Protein AF-A0A7S2YVE4-F1 (afdb_monomer_lite)

pLDDT: mean 87.66, std 12.28, range [37.97, 96.94]

Organism: NCBI:txid41880

InterPro do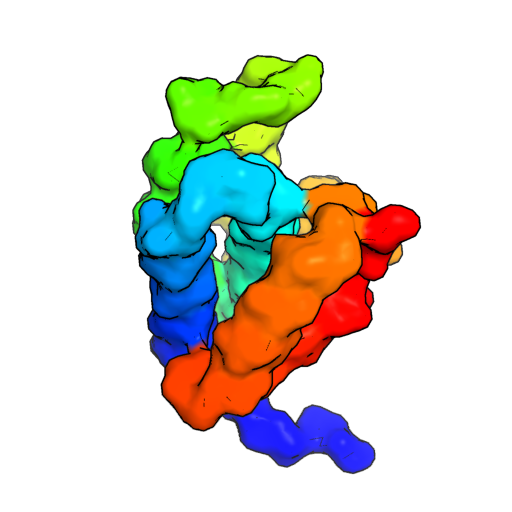mains:
  IPR007582 TFIID subunit TAF5, NTD2 domain [PF04494] (8-133)
  IPR007582 TFIID subunit TAF5, NTD2 domain [cd08044] (9-149)
  IPR037264 TFIID subunit TAF5, NTD2 domain superfamily [G3DSA:1.25.40.500] (4-149)
  IPR037264 TFIID subunit TAF5, NTD2 domain superfamily [SSF160897] (7-133)

Secondary structure (DSSP, 8-state):
---S-PPPHHHHHHHHHHHHHHHHHS-TTTHHHHHHHHHHHHHHHHHHHHHTT-HHHHHHHHHHHHHHHSGGG---SSTTHHHHHHHHHTT--STTHHHHSHHHHHHHHSPEEEE--HHHHHHHHHHHTSTTS-HHHHHHHHHHEEEE-

Foldseek 3Di:
DPPPPDDDLVLLLVLLVVLVVLLVPDDPVQSVLSVLLNLLLLLLSLLVCQVVLNQVSSLVSLVVCVVVPQQVNDPDPDRPPSVVLSVLSNVRRHNVVLCVRPSSVCQVPDAAEREGDPVS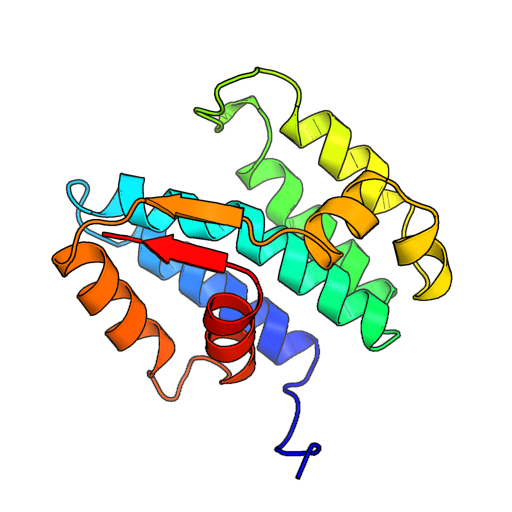VVSSVVSCPDPSRPVVSVVCCVPRHNYDD

Sequence (149 aa):
LVDARRSSPEALVQGYGRLYDFVDATLDRYRPALAGVLYPLYVHVFLELVLREHATEALEFLREFETRFSDANSTASRPGARSKELKELQMVSLPEHLRENPTSLRYLEERTPVPVDAYALDILLHFLQSPDVPRDILLLVNRRLDVHV

Radius of gyration: 14.75 Å; chains: 1; bounding box: 40×26×36 Å

Structure (mmCIF, N/CA/C/O backbone):
data_AF-A0A7S2YVE4-F1
#
_entry.id   AF-A0A7S2YVE4-F1
#
loop_
_atom_site.group_PDB
_atom_site.id
_atom_site.type_symbol
_atom_site.label_atom_id
_atom_site.label_alt_id
_atom_site.label_comp_id
_atom_site.label_asym_id
_atom_site.label_entity_id
_atom_site.label_seq_id
_atom_site.pdbx_PDB_ins_code
_atom_site.Cartn_x
_atom_site.Cartn_y
_atom_site.Cartn_z
_atom_site.occupancy
_atom_site.B_iso_or_equiv
_atom_site.auth_seq_id
_atom_site.auth_comp_id
_atom_site.auth_asym_id
_atom_site.auth_atom_id
_atom_site.pdbx_PDB_model_num
ATOM 1 N N . LEU A 1 1 ? -25.249 1.821 -8.342 1.00 37.97 1 LEU A N 1
ATOM 2 C CA . LEU A 1 1 ? -24.505 0.756 -9.061 1.00 37.97 1 LEU A CA 1
ATOM 3 C C . LEU A 1 1 ? -23.238 0.362 -8.278 1.00 37.97 1 LEU A C 1
ATOM 5 O O . LEU A 1 1 ? -22.163 0.312 -8.855 1.00 37.97 1 LEU A O 1
ATOM 9 N N . VAL A 1 2 ? -23.337 0.148 -6.956 1.00 41.16 2 VAL A N 1
ATOM 10 C CA . VAL A 1 2 ? -22.170 0.178 -6.037 1.00 41.16 2 VAL A CA 1
ATOM 11 C C . VAL A 1 2 ? -21.707 -1.219 -5.574 1.00 41.16 2 VAL A C 1
ATOM 13 O O . VAL A 1 2 ? -20.710 -1.321 -4.875 1.00 41.16 2 VAL A O 1
ATOM 16 N N . ASP A 1 3 ? -22.326 -2.301 -6.058 1.00 43.75 3 ASP A N 1
ATOM 17 C CA . ASP A 1 3 ? -21.959 -3.691 -5.715 1.00 43.75 3 ASP A CA 1
ATOM 18 C C . ASP A 1 3 ? -21.370 -4.474 -6.897 1.00 43.75 3 ASP A C 1
ATOM 20 O O . ASP A 1 3 ? -21.716 -5.626 -7.166 1.00 43.75 3 ASP A O 1
ATOM 24 N N . ALA A 1 4 ? -20.452 -3.861 -7.643 1.00 51.09 4 ALA A N 1
ATOM 25 C CA . ALA A 1 4 ? -19.616 -4.623 -8.564 1.00 51.09 4 ALA A CA 1
ATOM 26 C C . ALA A 1 4 ? -18.579 -5.410 -7.741 1.00 51.09 4 ALA A C 1
ATOM 28 O O . ALA A 1 4 ? -17.522 -4.873 -7.438 1.00 51.09 4 ALA A O 1
ATOM 29 N N . ARG A 1 5 ? -18.942 -6.640 -7.334 1.00 67.31 5 ARG A N 1
ATOM 30 C CA . ARG A 1 5 ? -18.106 -7.707 -6.734 1.00 67.31 5 ARG A CA 1
ATOM 31 C C . ARG A 1 5 ? -16.800 -7.208 -6.100 1.00 67.31 5 ARG A C 1
ATOM 33 O O . ARG A 1 5 ? -15.741 -7.323 -6.714 1.00 67.31 5 ARG A O 1
ATOM 40 N N . ARG A 1 6 ? -16.884 -6.688 -4.870 1.00 81.25 6 ARG A N 1
ATOM 41 C CA . ARG A 1 6 ? -15.688 -6.469 -4.046 1.00 81.25 6 ARG A CA 1
ATOM 42 C C . ARG A 1 6 ? -14.901 -7.773 -3.974 1.00 81.25 6 ARG A C 1
ATOM 44 O O . ARG A 1 6 ? -15.486 -8.846 -3.818 1.00 81.25 6 ARG A O 1
ATOM 51 N N . SER A 1 7 ? -13.591 -7.668 -4.119 1.00 89.69 7 SER A N 1
ATOM 52 C CA . SER A 1 7 ? -12.700 -8.821 -4.021 1.00 89.69 7 SER A CA 1
ATOM 53 C C . SER A 1 7 ? -12.681 -9.331 -2.576 1.00 89.69 7 SER A C 1
ATOM 55 O O . SER A 1 7 ? -12.881 -8.544 -1.644 1.00 89.69 7 SER A O 1
ATOM 57 N N . SER A 1 8 ? -12.459 -10.634 -2.373 1.00 94.31 8 SER A N 1
ATOM 58 C CA . SER A 1 8 ? -12.263 -11.170 -1.020 1.00 94.31 8 SER A CA 1
ATOM 59 C C . SER A 1 8 ? -11.039 -10.515 -0.354 1.00 94.31 8 SER A C 1
ATOM 61 O O . SER A 1 8 ? -10.153 -10.0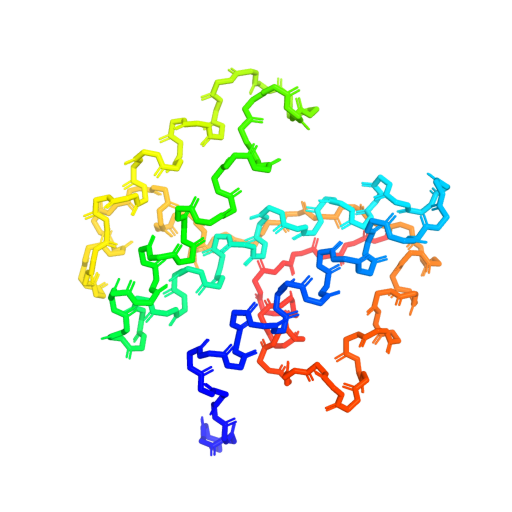33 -1.069 1.00 94.31 8 SER A O 1
ATOM 63 N N . PRO A 1 9 ? -10.953 -10.500 0.990 1.00 94.94 9 PRO A N 1
ATOM 64 C CA . PRO A 1 9 ? -9.777 -9.998 1.710 1.00 94.94 9 PRO A CA 1
ATOM 65 C C . PRO A 1 9 ? -8.480 -10.619 1.199 1.00 94.94 9 PRO A C 1
ATOM 67 O O . PRO A 1 9 ? -7.532 -9.914 0.864 1.00 94.94 9 PRO A O 1
ATOM 70 N N . GLU A 1 10 ? -8.494 -11.941 1.031 1.00 94.94 10 GLU A N 1
ATOM 71 C CA . GLU A 1 10 ? -7.372 -12.711 0.507 1.00 94.94 10 GLU A CA 1
ATOM 72 C C . GLU A 1 10 ? -6.987 -12.272 -0.912 1.00 94.94 10 GLU A C 1
ATOM 74 O O . GLU A 1 10 ? -5.816 -12.020 -1.183 1.00 94.94 10 GLU A O 1
ATOM 79 N N . ALA A 1 11 ? -7.962 -12.114 -1.814 1.00 95.06 11 ALA A N 1
ATOM 80 C CA . ALA A 1 11 ? -7.686 -11.664 -3.174 1.00 95.06 11 ALA A CA 1
ATOM 81 C C . ALA A 1 11 ? -7.091 -10.249 -3.187 1.00 95.06 11 ALA A C 1
ATOM 83 O O . ALA A 1 11 ? -6.186 -9.979 -3.972 1.00 95.06 11 ALA A O 1
ATOM 84 N N . LEU A 1 12 ? -7.560 -9.353 -2.312 1.00 95.06 12 LEU A N 1
ATOM 85 C CA . LEU A 1 12 ? -7.029 -7.995 -2.191 1.00 95.06 12 LEU A CA 1
ATOM 86 C C . LEU A 1 12 ? -5.568 -8.001 -1.712 1.00 95.06 12 LEU A C 1
ATOM 88 O O . LEU A 1 12 ? -4.724 -7.343 -2.321 1.00 95.06 12 LEU A O 1
ATOM 92 N N . VAL A 1 13 ? -5.260 -8.785 -0.676 1.00 96.06 13 VAL A N 1
ATOM 93 C CA . VAL A 1 13 ? -3.893 -8.955 -0.155 1.00 96.06 13 VAL A CA 1
ATOM 94 C C . VAL A 1 13 ? -2.974 -9.559 -1.218 1.00 96.06 13 VAL A C 1
ATOM 96 O O . VAL A 1 13 ? -1.908 -9.010 -1.495 1.00 96.06 13 VAL A O 1
ATOM 99 N N . GLN A 1 14 ? -3.407 -10.629 -1.888 1.00 95.62 14 GLN A N 1
ATOM 100 C CA . GLN A 1 14 ? -2.649 -11.245 -2.981 1.00 95.62 14 GLN A CA 1
ATOM 101 C C . GLN A 1 14 ? -2.442 -10.278 -4.151 1.00 95.62 14 GLN A C 1
ATOM 103 O O . GLN A 1 14 ? -1.362 -10.236 -4.733 1.00 95.62 14 GLN A O 1
ATOM 108 N N . GLY A 1 15 ? -3.457 -9.484 -4.497 1.00 96.31 15 GLY A N 1
ATOM 109 C CA . GLY A 1 15 ? -3.372 -8.466 -5.542 1.00 96.31 15 GLY A CA 1
ATOM 110 C C . GLY A 1 15 ? -2.308 -7.414 -5.242 1.00 96.31 15 GLY A C 1
ATOM 111 O O . GLY A 1 15 ? -1.527 -7.057 -6.123 1.00 96.31 15 GLY A O 1
ATOM 112 N N . TYR A 1 16 ? -2.237 -6.965 -3.987 1.00 96.81 16 TYR A N 1
ATOM 113 C CA . TYR A 1 16 ? -1.172 -6.082 -3.525 1.00 96.81 16 TYR A CA 1
ATOM 114 C C . TYR A 1 16 ? 0.206 -6.763 -3.576 1.00 96.81 16 TYR A C 1
ATOM 116 O O . TYR A 1 16 ? 1.151 -6.176 -4.101 1.00 96.81 16 TYR A O 1
ATOM 124 N N . GLY A 1 17 ? 0.319 -8.009 -3.103 1.00 96.00 17 GLY A N 1
ATOM 125 C CA . GLY A 1 17 ? 1.566 -8.782 -3.165 1.00 96.00 17 GLY A CA 1
ATOM 126 C C . GLY A 1 17 ? 2.098 -8.930 -4.594 1.00 96.00 17 GLY A C 1
ATOM 127 O O . GLY A 1 17 ? 3.261 -8.643 -4.854 1.00 96.00 17 GLY A O 1
ATOM 128 N N . ARG A 1 18 ? 1.224 -9.247 -5.558 1.00 96.81 18 ARG A N 1
ATOM 129 C CA . ARG A 1 18 ? 1.596 -9.314 -6.983 1.00 96.81 18 ARG A CA 1
ATOM 130 C C . ARG A 1 18 ? 2.103 -7.977 -7.518 1.00 96.81 18 ARG A C 1
ATOM 132 O O . ARG A 1 18 ? 3.041 -7.969 -8.308 1.00 96.81 18 ARG A O 1
ATOM 139 N N . LEU A 1 19 ? 1.491 -6.856 -7.119 1.00 96.44 19 LEU A N 1
ATOM 140 C CA . LEU A 1 19 ? 1.982 -5.530 -7.505 1.00 96.44 19 LEU A CA 1
ATOM 141 C C . LEU A 1 19 ? 3.375 -5.275 -6.929 1.00 96.44 19 LEU A C 1
ATOM 143 O O . LEU A 1 19 ? 4.237 -4.766 -7.639 1.00 96.44 19 LEU A O 1
ATOM 147 N N . TYR A 1 20 ? 3.595 -5.628 -5.663 1.00 95.44 20 TYR A N 1
ATOM 148 C CA . TYR A 1 20 ? 4.899 -5.495 -5.024 1.00 95.44 20 TYR A CA 1
ATOM 149 C C . TYR A 1 20 ? 5.974 -6.265 -5.804 1.00 95.44 20 TYR A C 1
ATOM 151 O O . TYR A 1 20 ? 6.978 -5.675 -6.202 1.00 95.44 20 TYR A O 1
ATOM 159 N N . ASP A 1 21 ? 5.727 -7.544 -6.097 1.00 95.75 21 ASP A N 1
ATOM 160 C CA . ASP A 1 21 ? 6.660 -8.401 -6.838 1.00 95.75 21 ASP A CA 1
ATOM 161 C C . ASP A 1 21 ? 6.893 -7.894 -8.269 1.00 95.75 21 ASP A C 1
ATOM 163 O O . ASP A 1 21 ? 8.013 -7.917 -8.775 1.00 95.75 21 ASP A O 1
ATOM 167 N N . PHE A 1 22 ? 5.851 -7.376 -8.924 1.00 96.94 22 PHE A N 1
ATOM 168 C CA . PHE A 1 22 ? 5.965 -6.758 -10.244 1.00 96.94 22 PHE A CA 1
ATOM 169 C C . PHE A 1 22 ? 6.870 -5.522 -10.235 1.00 96.94 22 PHE A C 1
ATOM 171 O O . PHE A 1 22 ? 7.734 -5.378 -11.105 1.00 96.94 22 PHE A O 1
ATOM 178 N N . VAL A 1 23 ? 6.703 -4.632 -9.252 1.00 94.31 23 VAL A N 1
ATOM 179 C CA . VAL A 1 23 ? 7.574 -3.459 -9.102 1.00 94.31 23 VAL A CA 1
ATOM 180 C C . VAL A 1 23 ? 9.008 -3.897 -8.813 1.00 94.31 23 VAL A C 1
ATOM 182 O O . VAL A 1 23 ? 9.937 -3.313 -9.372 1.00 94.31 23 VAL A O 1
ATOM 185 N N . ASP A 1 24 ? 9.198 -4.954 -8.019 1.00 92.56 24 ASP A N 1
ATOM 186 C CA . ASP A 1 24 ? 10.525 -5.498 -7.732 1.00 92.56 24 ASP A CA 1
ATOM 187 C C . ASP A 1 24 ? 11.190 -6.183 -8.951 1.00 92.56 24 ASP A C 1
ATOM 189 O O . ASP A 1 24 ? 12.412 -6.178 -9.113 1.00 92.56 24 ASP A O 1
ATOM 193 N N . ALA A 1 25 ? 10.400 -6.713 -9.879 1.00 94.75 25 ALA A N 1
ATOM 194 C CA . ALA A 1 25 ? 10.900 -7.280 -11.130 1.00 94.75 25 ALA A CA 1
ATOM 195 C C . ALA A 1 25 ? 11.071 -6.240 -12.257 1.00 94.75 25 ALA A C 1
ATOM 197 O O . ALA A 1 25 ? 11.633 -6.555 -13.309 1.00 94.75 25 ALA A O 1
ATOM 198 N N . THR A 1 26 ? 10.589 -5.006 -12.074 1.00 94.50 26 THR A N 1
ATOM 199 C CA . THR A 1 26 ? 10.636 -3.965 -13.110 1.00 94.50 26 THR A CA 1
ATOM 200 C C . THR A 1 26 ? 12.054 -3.416 -13.299 1.00 94.50 26 THR A C 1
ATOM 202 O O . THR A 1 26 ? 12.849 -3.348 -12.366 1.00 94.50 26 THR A O 1
ATOM 205 N N . LEU A 1 27 ? 12.377 -2.975 -14.522 1.00 93.44 27 LEU A N 1
ATOM 206 C CA . LEU A 1 27 ? 13.651 -2.327 -14.841 1.00 93.44 27 LEU A CA 1
ATOM 207 C C . LEU A 1 27 ? 13.973 -1.185 -13.865 1.00 93.44 27 LEU A C 1
ATOM 209 O O . LEU A 1 27 ? 13.131 -0.323 -13.598 1.00 93.44 27 LEU A O 1
ATOM 213 N N . ASP A 1 28 ? 15.234 -1.112 -13.436 1.00 92.12 28 ASP A N 1
ATOM 214 C CA . ASP A 1 28 ? 15.716 -0.146 -12.436 1.00 92.12 28 ASP A CA 1
ATOM 215 C C . ASP A 1 28 ? 15.472 1.316 -12.811 1.00 92.12 28 ASP A C 1
ATOM 217 O O . ASP A 1 28 ? 15.395 2.177 -11.941 1.00 92.12 28 ASP A O 1
ATOM 221 N N . ARG A 1 29 ? 15.300 1.605 -14.105 1.00 92.50 29 ARG A N 1
ATOM 222 C CA . ARG A 1 29 ? 14.918 2.934 -14.584 1.00 92.50 29 ARG A CA 1
ATOM 223 C C . ARG A 1 29 ? 13.527 3.364 -14.102 1.00 92.50 29 ARG A C 1
ATOM 225 O O . ARG A 1 29 ? 13.354 4.532 -13.779 1.00 92.50 29 ARG A O 1
ATOM 232 N N . TYR A 1 30 ? 12.553 2.452 -14.083 1.00 91.56 30 TYR A N 1
ATOM 233 C CA . TYR A 1 30 ? 11.151 2.752 -13.751 1.00 91.56 30 TYR A CA 1
ATOM 234 C C . TYR A 1 30 ? 10.802 2.392 -12.304 1.00 91.56 30 TYR A C 1
ATOM 236 O O . TYR A 1 30 ? 9.905 2.991 -11.710 1.00 91.56 30 TYR A O 1
ATOM 244 N N . ARG A 1 31 ? 11.535 1.440 -11.715 1.00 90.88 31 ARG A N 1
ATOM 245 C CA . ARG A 1 31 ? 11.345 0.962 -10.340 1.00 90.88 31 ARG A CA 1
ATOM 246 C C . ARG A 1 31 ? 11.208 2.092 -9.303 1.00 90.88 31 ARG A C 1
ATOM 248 O O . ARG A 1 31 ? 10.282 1.995 -8.506 1.00 90.88 31 ARG A O 1
ATOM 255 N N . PRO A 1 32 ? 12.025 3.168 -9.282 1.00 89.31 32 PRO A N 1
ATOM 256 C CA . PRO A 1 32 ? 11.893 4.218 -8.268 1.00 89.31 32 PRO A CA 1
ATOM 257 C C . PRO A 1 32 ? 10.545 4.945 -8.312 1.00 89.31 32 PRO A C 1
ATOM 259 O O . PRO A 1 32 ? 9.960 5.204 -7.263 1.00 89.31 32 PRO A O 1
ATOM 262 N N . ALA A 1 33 ? 10.040 5.236 -9.516 1.00 88.38 33 ALA A N 1
ATOM 263 C CA . ALA A 1 33 ? 8.740 5.877 -9.701 1.00 88.38 33 ALA A CA 1
ATOM 264 C C . ALA A 1 33 ? 7.604 4.947 -9.245 1.00 88.38 33 ALA A C 1
ATOM 266 O O . ALA A 1 33 ? 6.741 5.339 -8.462 1.00 88.38 33 ALA A O 1
ATOM 267 N N . LEU A 1 34 ? 7.653 3.679 -9.661 1.00 91.38 34 LEU A N 1
ATOM 268 C CA . LEU A 1 34 ? 6.644 2.682 -9.299 1.00 91.38 34 LEU A CA 1
ATOM 269 C C . LEU A 1 34 ? 6.658 2.321 -7.808 1.00 91.38 34 LEU A C 1
ATOM 271 O O . LEU A 1 34 ? 5.602 2.139 -7.206 1.00 91.38 34 LEU A O 1
ATOM 275 N N . ALA A 1 35 ? 7.834 2.272 -7.179 1.00 91.31 35 ALA A N 1
ATOM 276 C CA . ALA A 1 35 ? 7.972 2.014 -5.748 1.00 91.31 35 ALA A CA 1
ATOM 277 C C . ALA A 1 35 ? 7.286 3.092 -4.893 1.00 91.31 35 ALA A C 1
ATOM 279 O O . ALA A 1 35 ? 6.818 2.798 -3.791 1.00 91.31 35 ALA A O 1
ATOM 280 N N . GLY A 1 36 ? 7.158 4.320 -5.414 1.00 89.88 36 GLY A N 1
ATOM 281 C CA . GLY A 1 36 ? 6.402 5.401 -4.780 1.00 89.88 36 GLY A CA 1
ATOM 282 C C . GLY A 1 36 ? 4.915 5.083 -4.579 1.00 89.88 36 GLY A C 1
ATOM 283 O O . GLY A 1 36 ? 4.312 5.584 -3.632 1.00 89.88 36 GLY A O 1
ATOM 284 N N . VAL A 1 37 ? 4.338 4.208 -5.410 1.00 92.25 37 VAL A N 1
ATOM 285 C CA . VAL A 1 37 ? 2.931 3.770 -5.330 1.00 92.25 37 VAL A CA 1
ATOM 286 C C . VAL A 1 37 ? 2.711 2.782 -4.180 1.00 92.25 37 VAL A C 1
ATOM 288 O O . VAL A 1 37 ? 1.632 2.755 -3.587 1.00 92.25 37 VAL A O 1
ATOM 291 N N . LEU A 1 38 ? 3.724 1.974 -3.852 1.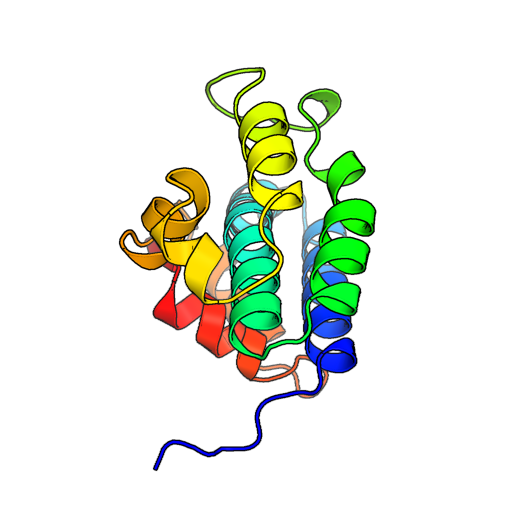00 93.31 38 LEU A N 1
ATOM 292 C CA . LEU A 1 38 ? 3.564 0.797 -2.997 1.00 93.31 38 LEU A CA 1
ATOM 293 C C . LEU A 1 38 ? 3.151 1.151 -1.566 1.00 93.31 38 LEU A C 1
ATOM 295 O O . LEU A 1 38 ? 2.174 0.605 -1.070 1.00 93.31 38 LEU A O 1
ATOM 299 N N . TYR A 1 39 ? 3.845 2.086 -0.909 1.00 92.75 39 TYR A N 1
ATOM 300 C CA . TYR A 1 39 ? 3.554 2.414 0.493 1.00 92.75 39 TYR A CA 1
ATOM 301 C C . TYR A 1 39 ? 2.188 3.097 0.698 1.00 92.75 39 TYR A C 1
ATOM 303 O O . TYR A 1 39 ? 1.434 2.665 1.570 1.00 92.75 39 TYR A O 1
ATOM 311 N N . PRO A 1 40 ? 1.802 4.117 -0.091 1.00 92.62 40 PRO A N 1
ATOM 312 C CA . PRO A 1 40 ? 0.462 4.690 0.021 1.00 92.62 40 PRO A CA 1
ATOM 313 C C . PRO A 1 40 ? -0.632 3.650 -0.240 1.00 92.62 40 PRO A C 1
ATOM 315 O O . PRO A 1 40 ? -1.605 3.562 0.509 1.00 92.62 40 PRO A O 1
ATOM 318 N N . LEU A 1 41 ? -0.460 2.811 -1.268 1.00 94.56 41 LEU A N 1
ATOM 319 C CA . LEU A 1 41 ? -1.433 1.772 -1.586 1.00 94.56 41 LEU A CA 1
ATOM 320 C C . LEU A 1 41 ? -1.518 0.704 -0.495 1.00 94.56 41 LEU A C 1
ATOM 322 O O . LEU A 1 41 ? -2.619 0.286 -0.156 1.00 94.56 41 LEU A O 1
ATOM 326 N N . TYR A 1 42 ? -0.386 0.309 0.079 1.00 95.31 42 TYR A N 1
ATOM 327 C CA . TYR A 1 42 ? -0.311 -0.580 1.231 1.00 95.31 42 TYR A CA 1
ATOM 328 C C . TYR A 1 42 ? -1.186 -0.080 2.382 1.00 95.31 42 TYR A C 1
ATOM 330 O O . TYR A 1 42 ? -2.050 -0.811 2.866 1.00 95.31 42 TYR A O 1
ATOM 338 N N . VAL A 1 43 ? -1.050 1.196 2.756 1.00 94.88 43 VAL A N 1
ATOM 339 C CA . VAL A 1 43 ? -1.908 1.793 3.786 1.00 94.88 43 VAL A CA 1
ATOM 340 C C . VAL A 1 43 ? -3.376 1.746 3.357 1.00 94.88 43 VAL A C 1
ATOM 342 O O . VAL A 1 43 ? -4.221 1.311 4.132 1.00 94.88 43 VAL A O 1
ATOM 345 N N . HIS A 1 44 ? -3.713 2.109 2.117 1.00 95.19 44 HIS A N 1
ATOM 346 C CA . HIS A 1 44 ? -5.108 2.067 1.663 1.00 95.19 44 HIS A CA 1
ATOM 347 C C . HIS A 1 44 ? -5.711 0.659 1.616 1.00 95.19 44 HIS A C 1
ATOM 349 O O . HIS A 1 44 ? -6.900 0.529 1.893 1.00 95.19 44 HIS A O 1
ATOM 355 N N . VAL A 1 45 ? -4.935 -0.380 1.298 1.00 95.94 45 VAL A N 1
ATOM 356 C CA . VAL A 1 45 ? -5.391 -1.779 1.362 1.00 95.94 45 VAL A CA 1
ATOM 357 C C . VAL A 1 45 ? -5.716 -2.154 2.806 1.00 95.94 45 VAL A C 1
ATOM 359 O O . VAL A 1 45 ? -6.788 -2.700 3.055 1.00 95.94 45 VAL A O 1
ATOM 362 N N . PHE A 1 46 ? -4.863 -1.783 3.765 1.00 96.62 46 PHE A N 1
ATOM 363 C CA . PHE A 1 46 ? -5.143 -1.966 5.190 1.00 96.62 46 PHE A CA 1
ATOM 364 C C . PHE A 1 46 ? -6.443 -1.263 5.614 1.00 96.62 46 PHE A C 1
ATOM 366 O O . PHE A 1 46 ? -7.333 -1.900 6.176 1.00 96.62 46 PHE A O 1
ATOM 373 N N . LEU A 1 47 ? -6.599 0.028 5.294 1.00 95.12 47 LEU A N 1
ATOM 374 C CA . LEU A 1 47 ? -7.808 0.783 5.651 1.00 95.12 47 LEU A CA 1
ATOM 375 C C . LEU A 1 47 ? -9.060 0.190 4.992 1.00 95.12 47 LEU A C 1
ATOM 377 O O . LEU A 1 47 ? -10.120 0.155 5.608 1.00 95.12 47 LEU A O 1
ATOM 381 N N . GLU A 1 48 ? -8.951 -0.285 3.750 1.00 94.94 48 GLU A N 1
ATOM 382 C CA . GLU A 1 48 ? -10.048 -0.929 3.029 1.00 94.94 48 GLU A CA 1
ATOM 383 C C . GLU A 1 48 ? -10.463 -2.254 3.685 1.00 94.94 48 GLU A C 1
ATOM 385 O O . GLU A 1 48 ? -11.657 -2.534 3.767 1.00 94.94 48 GLU A O 1
ATOM 390 N N . LEU A 1 49 ? -9.517 -3.045 4.202 1.00 95.75 49 LEU A N 1
ATOM 391 C CA . LEU A 1 49 ? -9.815 -4.257 4.972 1.00 95.75 49 LEU A CA 1
ATOM 392 C C . LEU A 1 49 ? -10.527 -3.924 6.290 1.00 95.75 49 LEU A C 1
ATOM 394 O O . LEU A 1 49 ? -11.558 -4.526 6.587 1.00 95.75 49 LEU A O 1
ATOM 398 N N . VAL A 1 50 ? -10.053 -2.913 7.031 1.00 95.75 50 VAL A N 1
ATOM 399 C CA . VAL A 1 50 ? -10.714 -2.446 8.265 1.00 95.75 50 VAL A CA 1
ATOM 400 C C . VAL A 1 50 ? -12.125 -1.923 7.973 1.00 95.75 50 VAL A C 1
ATOM 402 O O . VAL A 1 50 ? -13.065 -2.272 8.680 1.00 95.75 50 VAL A O 1
ATOM 405 N N . LEU A 1 51 ? -12.309 -1.145 6.900 1.00 94.00 51 LEU A N 1
ATOM 406 C CA . LEU A 1 51 ? -13.620 -0.639 6.461 1.00 94.00 51 LEU A CA 1
ATOM 407 C C . LEU A 1 51 ? -14.601 -1.748 6.069 1.00 94.00 51 LEU A C 1
ATOM 409 O O . LEU A 1 51 ? -15.810 -1.531 6.101 1.00 94.00 51 LEU A O 1
ATOM 413 N N . ARG A 1 52 ? -14.089 -2.906 5.647 1.00 94.12 52 ARG A N 1
ATOM 414 C CA . ARG A 1 52 ? -14.876 -4.102 5.326 1.00 94.12 52 ARG A CA 1
ATOM 415 C C . ARG A 1 52 ? -15.055 -5.028 6.535 1.00 94.12 52 ARG A C 1
ATOM 417 O O . ARG A 1 52 ? -15.531 -6.139 6.350 1.00 94.12 52 ARG A O 1
ATOM 424 N N . GLU A 1 53 ? -14.678 -4.580 7.734 1.00 94.44 53 GLU A N 1
ATOM 425 C CA . GLU A 1 53 ? -14.772 -5.334 8.993 1.00 94.44 53 GLU A CA 1
ATOM 426 C C . GLU A 1 53 ? -13.892 -6.604 9.031 1.00 94.44 53 GLU A C 1
ATOM 428 O O . GLU A 1 53 ? -14.112 -7.507 9.835 1.00 94.44 53 GLU A O 1
ATOM 433 N N . HIS A 1 54 ? -12.834 -6.653 8.214 1.00 95.44 54 HIS A N 1
ATOM 434 C CA . HIS A 1 54 ? -11.842 -7.737 8.172 1.00 95.44 54 HIS A CA 1
ATOM 435 C C . HIS A 1 54 ? -10.596 -7.381 8.993 1.00 95.44 54 HIS A C 1
ATOM 437 O O . HIS A 1 54 ? -9.488 -7.245 8.472 1.00 95.44 54 HIS A O 1
ATOM 443 N N . ALA A 1 55 ? -10.794 -7.147 10.293 1.00 93.94 55 ALA A N 1
ATOM 444 C CA . ALA A 1 55 ? -9.755 -6.640 11.192 1.00 93.94 55 ALA A CA 1
ATOM 445 C C . ALA A 1 55 ? -8.565 -7.600 11.354 1.00 93.94 55 ALA A C 1
ATOM 447 O O . ALA A 1 55 ? -7.418 -7.161 11.456 1.00 93.94 55 ALA A O 1
ATOM 448 N N . THR A 1 56 ? -8.829 -8.909 11.381 1.00 94.81 56 THR A N 1
ATOM 449 C CA . THR A 1 56 ? -7.791 -9.936 11.524 1.00 94.81 56 THR A CA 1
ATOM 450 C C . THR A 1 56 ? -6.884 -9.946 10.299 1.00 94.81 56 THR A C 1
ATOM 452 O O . THR A 1 56 ? -5.674 -9.782 10.438 1.00 94.81 56 THR A O 1
ATOM 455 N N . GLU A 1 57 ? -7.472 -10.027 9.108 1.00 96.12 57 GLU A N 1
ATOM 456 C CA . GLU A 1 57 ? -6.761 -10.014 7.831 1.00 96.12 57 GLU A CA 1
ATOM 457 C C . GLU A 1 57 ? -6.012 -8.690 7.626 1.00 96.12 57 GLU A C 1
ATOM 459 O O . GLU A 1 57 ? -4.887 -8.686 7.132 1.00 96.12 57 GLU A O 1
ATOM 464 N N . ALA A 1 58 ? -6.593 -7.563 8.057 1.00 95.94 58 ALA A N 1
ATOM 465 C CA . ALA A 1 58 ? -5.936 -6.259 8.021 1.00 95.94 58 ALA A CA 1
ATOM 466 C C . ALA A 1 58 ? -4.650 -6.236 8.862 1.00 95.94 58 ALA A C 1
ATOM 468 O O . ALA A 1 58 ? -3.611 -5.775 8.392 1.00 95.94 58 ALA A O 1
ATOM 469 N N . LEU A 1 59 ? -4.696 -6.739 10.099 1.00 94.81 59 LEU A N 1
ATOM 470 C CA . LEU A 1 59 ? -3.531 -6.765 10.987 1.00 94.81 59 LEU A CA 1
ATOM 471 C C . LEU A 1 59 ? -2.466 -7.766 10.532 1.00 94.81 59 LEU A C 1
ATOM 473 O O . LEU A 1 59 ? -1.276 -7.483 10.667 1.00 94.81 59 LEU A O 1
ATOM 477 N N . GLU A 1 60 ? -2.868 -8.919 9.999 1.00 95.12 60 GLU A N 1
ATOM 478 C CA . G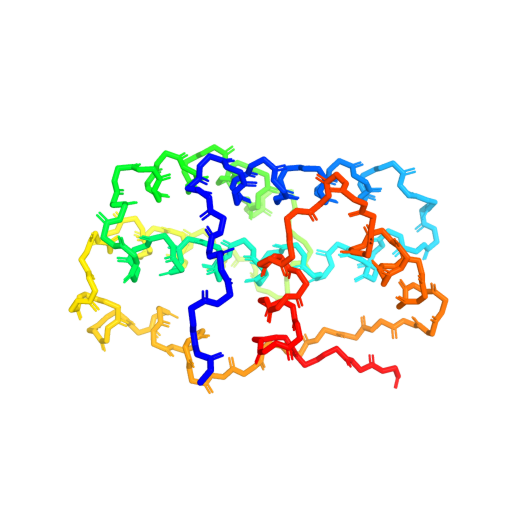LU A 1 60 ? -1.945 -9.889 9.400 1.00 95.12 60 GLU A CA 1
ATOM 479 C C . GLU A 1 60 ? -1.215 -9.277 8.204 1.00 95.12 60 GLU A C 1
ATOM 481 O O . GLU A 1 60 ? 0.017 -9.273 8.175 1.00 95.12 60 GLU A O 1
ATOM 486 N N . PHE A 1 61 ? -1.961 -8.649 7.294 1.00 95.62 61 PHE A N 1
ATOM 487 C CA . PHE A 1 61 ? -1.415 -7.909 6.161 1.00 95.62 61 PHE A CA 1
ATOM 488 C C . PHE A 1 61 ? -0.450 -6.798 6.597 1.00 95.62 61 PHE A C 1
ATOM 490 O O . PHE A 1 61 ? 0.648 -6.667 6.050 1.00 95.62 61 PHE A O 1
ATOM 497 N N . LEU A 1 62 ? -0.825 -6.018 7.618 1.00 94.12 62 LEU A N 1
ATOM 498 C CA . LEU A 1 62 ? 0.008 -4.930 8.128 1.00 94.12 62 LEU A CA 1
ATOM 499 C C . LEU A 1 62 ? 1.325 -5.453 8.739 1.00 94.12 62 LEU A C 1
ATOM 501 O O . LEU A 1 62 ? 2.369 -4.816 8.644 1.00 94.12 62 LEU A O 1
ATOM 505 N N . ARG A 1 63 ? 1.315 -6.629 9.368 1.00 92.62 63 ARG A N 1
ATOM 506 C CA . ARG A 1 63 ? 2.536 -7.240 9.922 1.00 92.62 63 ARG A CA 1
ATOM 507 C C . ARG A 1 63 ? 3.420 -7.841 8.836 1.00 92.62 63 ARG A C 1
ATOM 509 O O . ARG A 1 63 ? 4.642 -7.740 8.917 1.00 92.62 63 ARG A O 1
ATOM 516 N N . GLU A 1 64 ? 2.820 -8.444 7.814 1.00 91.81 64 GLU A N 1
ATOM 517 C CA . GLU A 1 64 ? 3.540 -9.100 6.719 1.00 91.81 64 GLU A CA 1
ATOM 518 C C . GLU A 1 64 ? 4.447 -8.125 5.949 1.00 91.81 64 GLU A C 1
ATOM 520 O O . GLU A 1 64 ? 5.589 -8.450 5.606 1.00 91.81 64 GLU A O 1
ATOM 525 N N . PHE A 1 65 ? 3.962 -6.912 5.686 1.00 88.31 65 PHE A N 1
ATOM 526 C CA . PHE A 1 65 ? 4.682 -5.919 4.885 1.00 88.31 65 PHE A CA 1
ATOM 527 C C . PHE A 1 65 ? 5.399 -4.846 5.719 1.00 88.31 65 PHE A C 1
ATOM 529 O O . PHE A 1 65 ? 6.178 -4.075 5.155 1.00 88.31 65 PHE A O 1
ATOM 536 N N . GLU A 1 66 ? 5.229 -4.818 7.047 1.00 86.56 66 GLU A N 1
ATOM 537 C CA . GLU A 1 66 ? 5.896 -3.859 7.945 1.00 86.56 66 GLU A CA 1
ATOM 538 C C . GLU A 1 66 ? 7.418 -3.829 7.742 1.00 86.56 66 GLU A C 1
ATOM 540 O O . GLU A 1 66 ? 8.011 -2.760 7.593 1.00 86.56 66 GLU A O 1
ATOM 545 N N . THR A 1 67 ? 8.061 -4.997 7.663 1.00 84.38 67 THR A N 1
ATOM 546 C CA . THR A 1 67 ? 9.523 -5.096 7.504 1.00 84.38 67 THR A CA 1
ATOM 547 C C . THR A 1 67 ? 10.013 -4.520 6.173 1.00 84.38 67 THR A C 1
ATOM 549 O O . THR A 1 67 ? 11.076 -3.896 6.126 1.00 84.38 67 THR A O 1
ATOM 552 N N . ARG A 1 68 ? 9.214 -4.650 5.105 1.00 83.25 68 ARG A N 1
ATOM 553 C CA . ARG A 1 68 ? 9.528 -4.148 3.756 1.00 83.25 68 ARG A CA 1
ATOM 554 C C . ARG A 1 68 ? 9.523 -2.622 3.696 1.00 83.25 68 ARG A C 1
ATOM 556 O O . ARG A 1 68 ? 10.354 -2.047 3.002 1.00 83.25 68 ARG A O 1
ATOM 563 N N . PHE A 1 69 ? 8.652 -1.971 4.469 1.00 80.44 69 PHE A N 1
ATOM 564 C CA . PHE A 1 69 ? 8.540 -0.507 4.529 1.00 80.44 69 PHE A CA 1
ATOM 565 C C . PHE A 1 69 ? 9.187 0.135 5.756 1.00 80.44 69 PHE A C 1
ATOM 567 O O . PHE A 1 69 ? 9.116 1.359 5.909 1.00 80.44 69 PHE A O 1
ATOM 574 N N . SER A 1 70 ? 9.833 -0.668 6.602 1.00 69.69 70 SER A N 1
ATOM 575 C CA . SER A 1 70 ? 10.607 -0.178 7.737 1.00 69.69 70 SER A CA 1
ATOM 576 C C . SER A 1 70 ? 11.697 0.800 7.283 1.00 69.69 70 SER A C 1
ATOM 578 O O . SER A 1 70 ? 12.185 0.745 6.150 1.00 69.69 70 SER A O 1
ATOM 580 N N . ASP A 1 71 ? 12.087 1.717 8.172 1.00 63.72 71 ASP A N 1
ATOM 581 C CA . ASP A 1 71 ? 12.986 2.828 7.829 1.00 63.72 71 ASP A CA 1
ATOM 582 C C . ASP A 1 71 ? 14.348 2.393 7.255 1.00 63.72 71 ASP A C 1
ATOM 584 O O . ASP A 1 71 ? 14.991 3.182 6.571 1.00 63.72 71 ASP A O 1
ATOM 588 N N . ALA A 1 72 ? 14.765 1.139 7.465 1.00 54.91 72 ALA A N 1
ATOM 589 C CA . ALA A 1 72 ? 15.983 0.571 6.884 1.00 54.91 72 ALA A CA 1
ATOM 590 C C . ALA A 1 72 ? 15.959 0.504 5.342 1.00 54.91 72 ALA A C 1
ATOM 592 O O . ALA A 1 72 ? 17.009 0.597 4.713 1.00 54.91 72 ALA A O 1
ATOM 593 N N . ASN A 1 73 ? 14.769 0.395 4.741 1.00 52.88 73 ASN A N 1
ATOM 594 C CA . ASN A 1 73 ? 14.567 0.276 3.291 1.00 52.88 73 ASN A CA 1
ATOM 595 C C . ASN A 1 73 ? 13.942 1.545 2.677 1.00 52.88 73 ASN A C 1
ATOM 597 O O . ASN A 1 73 ? 13.557 1.569 1.508 1.00 52.88 73 ASN A O 1
ATOM 601 N N . SER A 1 74 ? 13.787 2.604 3.474 1.00 56.41 74 SER A N 1
ATOM 602 C CA . SER A 1 74 ? 13.014 3.792 3.127 1.00 56.41 74 SER A CA 1
ATOM 603 C C . SER A 1 74 ? 13.915 4.952 2.701 1.00 56.41 74 SER A C 1
ATOM 605 O O . SER A 1 74 ? 14.681 5.480 3.498 1.00 56.41 74 SER A O 1
ATOM 607 N N . THR A 1 75 ? 13.747 5.436 1.469 1.00 51.28 75 THR A N 1
ATOM 608 C CA . THR A 1 75 ? 14.291 6.729 1.007 1.00 51.28 75 THR A CA 1
ATOM 609 C C . THR A 1 75 ? 13.427 7.923 1.437 1.00 51.28 75 THR A C 1
ATOM 611 O O . THR A 1 75 ? 13.577 9.021 0.900 1.00 51.28 75 THR A O 1
ATOM 614 N N . ALA A 1 76 ? 12.480 7.726 2.368 1.00 55.19 76 ALA A N 1
ATOM 615 C CA . ALA A 1 76 ? 11.557 8.776 2.781 1.00 55.19 76 ALA A CA 1
ATOM 616 C C . ALA A 1 76 ? 12.310 10.016 3.272 1.00 55.19 76 ALA A C 1
ATOM 618 O O . ALA A 1 76 ? 13.288 9.925 4.012 1.00 55.19 76 ALA A O 1
ATOM 619 N N . SER A 1 77 ? 11.780 11.190 2.924 1.00 53.12 77 SER A N 1
ATOM 620 C CA . SER A 1 77 ? 12.365 12.496 3.248 1.00 53.12 77 SER A CA 1
ATOM 621 C C . SER A 1 77 ? 12.567 12.742 4.750 1.00 53.12 77 SER A C 1
ATOM 623 O O . SER A 1 77 ? 13.236 13.702 5.124 1.00 53.12 77 SER A O 1
ATOM 625 N N . ARG A 1 78 ? 11.976 11.907 5.618 1.00 56.09 78 ARG A N 1
ATOM 626 C CA . ARG A 1 78 ? 12.156 11.929 7.072 1.00 56.09 78 ARG A CA 1
ATOM 627 C C . ARG A 1 78 ? 12.356 10.503 7.610 1.00 56.09 78 ARG A C 1
ATOM 629 O O . ARG A 1 78 ? 11.397 9.727 7.586 1.00 56.09 78 ARG A O 1
ATOM 636 N N . PRO A 1 79 ? 13.548 10.165 8.131 1.00 60.53 79 PRO A N 1
ATOM 637 C CA . PRO A 1 79 ? 13.777 8.907 8.840 1.00 60.53 79 PRO A CA 1
ATOM 638 C C . PRO A 1 79 ? 12.829 8.785 10.042 1.00 60.53 79 PRO A C 1
ATOM 640 O O . PRO A 1 79 ? 12.621 9.767 10.755 1.00 60.53 79 PRO A O 1
ATOM 643 N N . GLY A 1 80 ? 12.247 7.609 10.286 1.00 70.44 80 GLY A N 1
ATOM 644 C CA . GLY A 1 80 ? 11.398 7.362 11.462 1.00 70.44 80 GLY A CA 1
ATOM 645 C C . GLY A 1 80 ? 9.904 7.602 11.243 1.00 70.44 80 GLY A C 1
ATOM 646 O O . GLY A 1 80 ? 9.089 7.168 12.059 1.00 70.44 80 GLY A O 1
ATOM 647 N N . ALA A 1 81 ? 9.520 8.296 10.166 1.00 78.94 81 ALA A N 1
ATOM 648 C CA . ALA A 1 81 ? 8.128 8.677 9.935 1.00 78.94 81 ALA A CA 1
ATOM 649 C C . ALA A 1 81 ? 7.237 7.458 9.649 1.00 78.94 81 ALA A C 1
ATOM 651 O O . ALA A 1 81 ? 6.194 7.309 10.283 1.00 78.94 81 ALA A O 1
ATOM 652 N N . ARG A 1 82 ? 7.674 6.549 8.765 1.00 84.69 82 ARG A N 1
ATOM 653 C CA . ARG A 1 82 ? 6.888 5.360 8.393 1.00 84.69 82 ARG A CA 1
ATOM 654 C C . ARG A 1 82 ? 6.736 4.398 9.562 1.00 84.69 82 ARG A C 1
ATOM 656 O O . ARG A 1 82 ? 5.630 3.964 9.849 1.00 84.69 82 ARG A O 1
ATOM 663 N N . SER A 1 83 ? 7.809 4.130 10.307 1.00 84.94 83 SER A N 1
ATOM 664 C CA . SER A 1 83 ? 7.722 3.253 11.483 1.00 84.94 83 SER A CA 1
ATOM 665 C C . SER A 1 83 ? 6.768 3.790 12.552 1.00 84.94 83 SER A C 1
ATOM 667 O O . SER A 1 83 ? 6.122 3.009 13.248 1.00 84.94 83 SER A O 1
ATOM 669 N N . LYS A 1 84 ? 6.663 5.117 12.704 1.00 87.62 84 LYS A N 1
ATOM 670 C CA . LYS A 1 84 ? 5.682 5.729 13.605 1.00 87.62 84 LYS A CA 1
ATOM 671 C C . LYS A 1 84 ? 4.253 5.537 13.087 1.00 87.62 84 LYS A C 1
ATOM 673 O O . LYS A 1 84 ? 3.408 5.086 13.853 1.00 87.62 84 LYS A O 1
ATOM 678 N N . GLU A 1 85 ? 4.007 5.822 11.809 1.00 90.12 85 GLU A N 1
ATOM 679 C CA . GLU A 1 85 ? 2.698 5.614 11.171 1.00 90.12 85 GLU A CA 1
ATOM 680 C C . GLU A 1 85 ? 2.231 4.158 11.300 1.00 90.12 85 GLU A C 1
ATOM 682 O O . GLU A 1 85 ? 1.099 3.910 11.701 1.00 90.12 85 GLU A O 1
ATOM 687 N N . LEU A 1 86 ? 3.110 3.185 11.047 1.00 90.75 86 LEU A N 1
ATOM 688 C CA . LEU A 1 86 ? 2.771 1.760 11.137 1.00 90.75 86 LEU A CA 1
ATOM 689 C C . LEU A 1 86 ? 2.372 1.342 12.553 1.00 90.75 86 LEU A C 1
ATOM 691 O O . LEU A 1 86 ? 1.378 0.640 12.724 1.00 90.75 86 LEU A O 1
ATOM 695 N N . LYS A 1 87 ? 3.083 1.827 13.577 1.00 90.25 87 LYS A N 1
ATOM 696 C CA . LYS A 1 87 ? 2.714 1.588 14.982 1.00 90.25 87 LYS A CA 1
ATOM 697 C C . LYS A 1 87 ? 1.357 2.188 15.335 1.00 90.25 87 LYS A C 1
ATOM 699 O O . LYS A 1 87 ? 0.606 1.589 16.097 1.00 90.25 87 LYS A O 1
ATOM 704 N N . GLU A 1 88 ? 1.037 3.361 14.793 1.00 91.62 88 GLU A N 1
ATOM 705 C CA . GLU A 1 88 ? -0.273 3.984 14.985 1.00 91.62 88 GLU A CA 1
ATOM 706 C C . GLU A 1 88 ? -1.388 3.190 14.295 1.00 91.62 88 GLU A C 1
ATOM 708 O O . GLU A 1 88 ? -2.450 3.002 14.888 1.00 91.62 88 GLU A O 1
ATOM 713 N N . LEU A 1 89 ? -1.143 2.682 13.084 1.00 92.81 89 LEU A N 1
ATOM 714 C CA . LEU A 1 89 ? -2.101 1.873 12.324 1.00 92.81 89 LEU A CA 1
ATOM 715 C C . LEU A 1 89 ? -2.352 0.498 12.958 1.00 92.81 89 LEU A C 1
ATOM 717 O O . LEU A 1 89 ? -3.475 0.011 12.903 1.00 92.81 89 LEU A O 1
ATOM 721 N N . GLN A 1 90 ? -1.369 -0.105 13.634 1.00 91.06 90 GLN A N 1
ATOM 722 C CA . GLN A 1 90 ? -1.554 -1.379 14.352 1.00 91.06 90 GLN A CA 1
ATOM 723 C C . GLN A 1 90 ? -2.624 -1.319 15.455 1.00 91.06 90 GLN A C 1
ATOM 725 O O . GLN A 1 90 ? -3.154 -2.356 15.849 1.00 91.06 90 GLN A O 1
ATOM 730 N N . MET A 1 91 ? -2.944 -0.126 15.961 1.00 90.25 91 MET A N 1
ATOM 731 C CA . MET A 1 91 ? -3.991 0.071 16.970 1.00 90.25 91 MET A CA 1
ATOM 732 C C . MET A 1 91 ? -5.398 0.188 16.357 1.00 90.25 91 MET A C 1
ATOM 734 O O . MET A 1 91 ? -6.388 0.220 17.087 1.00 90.25 91 MET A O 1
ATOM 738 N N . VAL A 1 92 ? -5.508 0.250 15.028 1.00 91.69 92 VAL A N 1
ATOM 739 C CA . VAL A 1 92 ? -6.763 0.462 14.304 1.00 91.69 92 VAL A CA 1
ATOM 740 C C . VAL A 1 92 ? -7.348 -0.881 13.875 1.00 91.69 92 VAL A C 1
ATOM 742 O O . VAL A 1 92 ? -6.855 -1.531 12.962 1.00 91.69 92 VAL A O 1
ATOM 745 N N . SER A 1 93 ? -8.420 -1.298 14.543 1.00 89.50 93 SER A N 1
ATOM 746 C CA .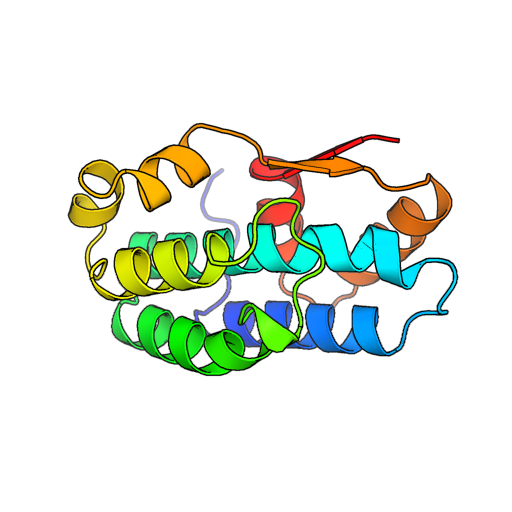 SER A 1 93 ? -9.100 -2.576 14.280 1.00 89.50 93 SER A CA 1
ATOM 747 C C . SER A 1 93 ? -10.551 -2.452 13.814 1.00 89.50 93 SER A C 1
ATOM 749 O O . SER A 1 93 ? -11.076 -3.402 13.247 1.00 89.50 93 SER A O 1
ATOM 751 N N . LEU A 1 94 ? -11.205 -1.311 14.041 1.00 92.06 94 LEU A N 1
ATOM 752 C CA . LEU A 1 94 ? -12.620 -1.109 13.734 1.00 92.06 94 LEU A CA 1
ATOM 753 C C . LEU A 1 94 ? -12.807 0.106 12.815 1.00 92.06 94 LEU A C 1
ATOM 755 O O . LEU A 1 94 ? -11.992 1.036 12.873 1.00 92.06 94 LEU A O 1
ATOM 759 N N . PRO A 1 95 ? -13.874 0.143 11.995 1.00 91.88 95 PRO A N 1
ATOM 760 C CA . PRO A 1 95 ? -14.176 1.289 11.142 1.00 91.88 95 PRO A CA 1
ATOM 761 C C . PRO A 1 95 ? -14.258 2.626 11.894 1.00 91.88 95 PRO A C 1
ATOM 763 O O . PRO A 1 95 ? -13.892 3.667 11.347 1.00 91.88 95 PRO A O 1
ATOM 766 N N . GLU A 1 96 ? -14.709 2.617 13.147 1.00 91.88 96 GLU A N 1
ATOM 767 C CA . GLU A 1 96 ? -14.796 3.796 14.012 1.00 91.88 96 GLU A CA 1
ATOM 768 C C . GLU A 1 96 ? -13.403 4.355 14.328 1.00 91.88 96 GLU A C 1
ATOM 770 O O . GLU A 1 96 ? -13.176 5.562 14.205 1.00 91.88 96 GLU A O 1
ATOM 775 N N . HIS A 1 97 ? -12.439 3.473 14.615 1.00 92.12 97 HIS A N 1
ATOM 776 C CA . HIS A 1 97 ? -11.059 3.845 14.936 1.00 92.12 97 HIS A CA 1
ATOM 777 C C . HIS A 1 97 ? -10.359 4.563 13.772 1.00 92.12 97 HIS A C 1
ATOM 779 O O . HIS A 1 97 ? -9.438 5.346 13.997 1.00 92.12 97 HIS A O 1
ATOM 785 N N . LEU A 1 98 ? -10.800 4.348 12.526 1.00 90.62 98 LEU A N 1
ATOM 786 C CA . LEU A 1 98 ? -10.227 5.018 11.352 1.00 90.62 98 LEU A CA 1
ATOM 787 C C . LEU A 1 98 ? -10.423 6.537 11.382 1.00 90.62 98 LEU A C 1
ATOM 789 O O . LEU A 1 98 ? -9.590 7.265 10.847 1.00 90.62 98 LEU A O 1
ATOM 793 N N . ARG A 1 99 ? -11.525 7.016 11.973 1.00 89.69 99 ARG A N 1
ATOM 794 C CA . ARG A 1 99 ? -11.805 8.455 12.100 1.00 89.69 99 ARG A CA 1
ATOM 795 C C . ARG A 1 99 ? -11.121 9.083 13.309 1.00 89.69 99 ARG A C 1
ATOM 797 O O . ARG A 1 99 ? -10.875 10.282 13.307 1.00 89.69 99 ARG A O 1
ATOM 804 N N . GLU A 1 100 ? -10.829 8.281 14.325 1.00 91.06 100 GLU A N 1
ATOM 805 C CA . GLU A 1 100 ? -10.165 8.725 15.553 1.00 91.06 100 GLU A CA 1
ATOM 806 C C . GLU A 1 100 ? -8.640 8.751 15.403 1.00 91.06 100 GLU A C 1
ATOM 808 O O . GLU A 1 100 ? -7.957 9.578 16.007 1.00 91.06 100 GLU A O 1
ATOM 813 N N . ASN A 1 101 ? -8.092 7.855 14.580 1.00 91.94 101 ASN A N 1
ATOM 814 C CA . ASN A 1 101 ? -6.665 7.770 14.326 1.00 91.94 101 ASN A CA 1
ATOM 815 C C . ASN A 1 101 ? -6.229 8.831 13.292 1.00 91.94 101 ASN A C 1
ATOM 817 O O . ASN A 1 101 ? -6.663 8.771 12.139 1.00 91.94 101 ASN A O 1
ATOM 821 N N . PRO A 1 102 ? -5.328 9.767 13.648 1.00 89.81 102 PRO A N 1
ATOM 822 C CA . PRO A 1 102 ? -4.965 10.883 12.772 1.00 89.81 102 PRO A CA 1
ATOM 823 C C . PRO A 1 102 ? -4.272 10.423 11.485 1.00 89.81 102 PRO A C 1
ATOM 825 O O . PRO A 1 102 ? -4.495 11.003 10.424 1.00 89.81 102 PRO A O 1
ATOM 828 N N . THR A 1 103 ? -3.461 9.363 11.555 1.00 90.44 103 THR A N 1
ATOM 829 C CA . THR A 1 103 ? -2.789 8.794 10.382 1.00 90.44 103 THR A CA 1
ATOM 830 C C . THR A 1 103 ? -3.809 8.195 9.417 1.00 90.44 103 THR A C 1
ATOM 832 O O . THR A 1 103 ? -3.803 8.528 8.234 1.00 90.44 103 THR A O 1
ATOM 835 N N . SER A 1 104 ? -4.737 7.379 9.914 1.00 92.00 104 SER A N 1
ATOM 836 C CA . SER A 1 104 ? -5.813 6.787 9.109 1.00 92.00 104 SER A CA 1
ATOM 837 C C . SER A 1 104 ? -6.689 7.855 8.460 1.00 92.00 104 SER A C 1
ATOM 839 O O . SER A 1 104 ? -6.942 7.788 7.257 1.00 92.00 104 SER A O 1
ATOM 841 N N . LEU A 1 105 ? -7.097 8.868 9.230 1.00 91.69 105 LEU A N 1
ATOM 842 C CA . LEU A 1 105 ? -7.920 9.969 8.741 1.00 91.69 105 LEU A CA 1
ATOM 843 C C . LEU A 1 105 ? -7.221 10.738 7.613 1.00 91.69 105 LEU A C 1
ATOM 845 O O . LEU A 1 105 ? -7.827 10.956 6.567 1.00 91.69 105 LEU A O 1
ATOM 849 N N . ARG A 1 106 ? -5.925 11.043 7.767 1.00 91.12 106 ARG A N 1
ATOM 850 C CA . ARG A 1 106 ? -5.119 11.701 6.727 1.00 91.12 106 ARG A CA 1
ATOM 851 C C . ARG A 1 106 ? -5.159 10.935 5.405 1.00 91.12 106 ARG A C 1
ATOM 853 O O . ARG A 1 106 ? -5.457 11.520 4.373 1.00 91.12 106 ARG A O 1
ATOM 860 N N . TYR A 1 107 ? -4.930 9.621 5.427 1.00 90.69 107 TYR A N 1
ATOM 861 C CA . TYR A 1 107 ? -5.019 8.782 4.221 1.00 90.69 107 TYR A CA 1
ATOM 862 C C . TYR A 1 107 ? -6.462 8.631 3.694 1.00 90.69 107 TYR A C 1
ATOM 864 O O . TYR A 1 107 ? -6.676 8.277 2.533 1.00 90.69 107 TYR A O 1
ATOM 872 N N . LEU A 1 108 ? -7.489 8.863 4.511 1.00 89.69 108 LEU A N 1
ATOM 873 C CA . LEU A 1 108 ? -8.871 8.844 4.036 1.00 89.69 108 LEU A CA 1
ATOM 874 C C . LEU A 1 108 ? -9.281 10.149 3.344 1.00 89.69 108 LEU A C 1
ATOM 876 O O . LEU A 1 108 ? -10.075 10.078 2.401 1.00 89.69 108 LEU A O 1
ATOM 880 N N . GLU A 1 109 ? -8.766 11.288 3.802 1.00 88.69 109 GLU A N 1
ATOM 881 C CA . GLU A 1 109 ? -9.130 12.632 3.335 1.00 88.69 109 GLU A CA 1
ATOM 882 C C . GLU A 1 109 ? -8.228 13.141 2.207 1.00 88.69 109 GLU A C 1
ATOM 884 O O . GLU A 1 109 ? -8.707 13.779 1.268 1.00 88.69 109 GLU A O 1
ATOM 889 N N . GLU A 1 110 ? -6.936 12.830 2.265 1.00 87.62 110 GLU A N 1
ATOM 890 C CA . GLU A 1 110 ? -5.942 13.308 1.312 1.00 87.62 110 GLU A CA 1
ATOM 891 C C . GLU A 1 110 ? -5.609 12.233 0.278 1.00 87.62 110 GLU A C 1
ATOM 893 O O . GLU A 1 110 ? -5.435 11.051 0.590 1.00 87.62 110 GLU A O 1
ATOM 898 N N . ARG A 1 111 ? -5.466 12.655 -0.981 1.00 85.81 111 ARG A N 1
ATOM 899 C CA . ARG A 1 111 ? -4.861 11.808 -2.008 1.00 85.81 111 ARG A CA 1
ATOM 900 C C . ARG A 1 111 ? -3.354 11.913 -1.908 1.00 85.81 111 ARG A C 1
ATOM 902 O O . ARG A 1 111 ? -2.812 13.014 -1.936 1.00 85.81 111 ARG A O 1
ATOM 909 N N . THR A 1 112 ? -2.676 10.774 -1.824 1.00 84.12 112 THR A N 1
ATOM 910 C CA . THR A 1 112 ? -1.214 10.798 -1.738 1.00 84.12 112 THR A CA 1
ATOM 911 C C . THR A 1 112 ? -0.631 11.138 -3.111 1.00 84.12 112 THR A C 1
ATOM 913 O O . THR A 1 112 ? -0.911 10.399 -4.061 1.00 84.12 112 THR A O 1
ATOM 916 N N . PRO A 1 113 ? 0.165 12.216 -3.245 1.00 84.25 113 PRO A N 1
ATOM 917 C CA . PRO A 1 113 ? 0.811 12.549 -4.505 1.00 84.25 113 PRO A CA 1
ATOM 918 C C . PRO A 1 113 ? 1.884 11.511 -4.824 1.00 84.25 113 PRO A C 1
ATOM 920 O O . PRO A 1 113 ? 2.756 11.234 -3.998 1.00 84.25 113 PRO A O 1
ATOM 923 N N . VAL A 1 114 ? 1.829 10.950 -6.030 1.00 87.12 114 VAL A N 1
ATOM 924 C CA . VAL A 1 114 ? 2.826 9.994 -6.519 1.00 87.12 114 VAL A CA 1
ATOM 925 C C . VAL A 1 114 ? 3.323 10.460 -7.889 1.00 87.12 114 VAL A C 1
ATOM 927 O O . VAL A 1 114 ? 2.614 10.263 -8.879 1.00 87.12 114 VAL A O 1
ATOM 930 N N . PRO A 1 115 ? 4.509 11.094 -7.963 1.00 86.19 115 PRO A N 1
ATOM 931 C CA . PRO A 1 115 ? 5.087 11.489 -9.238 1.00 86.19 115 PRO A CA 1
ATOM 932 C C . PRO A 1 115 ? 5.541 10.239 -9.994 1.00 86.19 115 PRO A C 1
ATOM 934 O O . PRO A 1 115 ? 6.334 9.446 -9.480 1.00 86.19 115 PRO A O 1
ATOM 937 N N . VAL A 1 116 ? 5.052 10.066 -11.216 1.00 87.44 116 VAL A N 1
ATOM 938 C CA . VAL A 1 116 ? 5.455 8.981 -12.118 1.00 87.44 116 VAL A CA 1
ATOM 939 C C . VAL A 1 116 ? 5.697 9.546 -13.504 1.00 87.44 116 VAL A C 1
ATOM 941 O O . VAL A 1 116 ? 4.951 10.396 -13.962 1.00 87.44 116 VAL A O 1
ATOM 944 N N . ASP A 1 117 ? 6.711 9.070 -14.218 1.00 90.38 117 ASP A N 1
ATOM 945 C CA . ASP A 1 117 ? 6.819 9.423 -15.631 1.00 90.38 117 ASP A CA 1
ATOM 946 C C . ASP A 1 117 ? 5.757 8.685 -16.470 1.00 90.38 117 ASP A C 1
ATOM 948 O O . ASP A 1 117 ? 5.216 7.656 -16.057 1.00 90.38 117 ASP A O 1
ATOM 952 N N . ALA A 1 118 ? 5.465 9.200 -17.669 1.00 91.00 118 ALA A N 1
ATOM 953 C CA . ALA A 1 118 ? 4.427 8.648 -18.544 1.00 91.00 118 ALA A CA 1
ATOM 954 C C . ALA A 1 118 ? 4.621 7.150 -18.849 1.00 91.00 118 ALA A C 1
ATOM 956 O O . ALA A 1 118 ? 3.651 6.398 -18.875 1.00 91.00 118 ALA A O 1
ATOM 957 N N . TYR A 1 119 ? 5.866 6.695 -19.026 1.00 94.00 119 TYR A N 1
ATOM 958 C CA . TYR A 1 119 ? 6.139 5.288 -19.319 1.00 94.00 119 TYR A CA 1
ATOM 959 C C . TYR A 1 119 ? 5.945 4.413 -18.082 1.00 94.00 119 TYR A C 1
ATOM 961 O O . TYR A 1 119 ? 5.389 3.322 -18.187 1.00 94.00 119 TYR A O 1
ATOM 969 N N . ALA A 1 120 ? 6.367 4.883 -16.906 1.00 92.75 120 ALA A N 1
ATOM 970 C CA . ALA A 1 120 ? 6.072 4.206 -15.649 1.00 92.75 120 ALA A CA 1
ATOM 971 C C . ALA A 1 120 ? 4.554 4.088 -15.424 1.00 92.75 120 ALA A C 1
ATOM 973 O O . ALA A 1 120 ? 4.079 3.028 -15.018 1.00 92.75 120 ALA A O 1
ATOM 974 N N . LEU A 1 121 ? 3.778 5.127 -15.753 1.00 93.19 121 LEU A N 1
ATOM 975 C CA . LEU A 1 121 ? 2.318 5.074 -15.685 1.00 93.19 121 LEU A CA 1
ATOM 976 C C . LEU A 1 121 ? 1.731 4.024 -16.638 1.00 93.19 121 LEU A C 1
ATOM 978 O O . LEU A 1 121 ? 0.893 3.231 -16.214 1.00 93.19 121 LEU A O 1
ATOM 982 N N . ASP A 1 122 ? 2.188 3.973 -17.889 1.00 94.88 122 ASP A N 1
ATOM 983 C CA . ASP A 1 122 ? 1.728 2.973 -18.862 1.00 94.88 122 ASP A CA 1
ATOM 984 C C . ASP A 1 122 ? 2.032 1.542 -18.391 1.00 94.88 122 ASP A C 1
ATOM 986 O O . ASP A 1 122 ? 1.165 0.666 -18.440 1.00 94.88 122 ASP A O 1
ATOM 990 N N . ILE A 1 123 ? 3.242 1.315 -17.868 1.00 95.38 123 ILE A N 1
ATOM 991 C CA . ILE A 1 123 ? 3.673 0.036 -17.284 1.00 95.38 123 ILE A CA 1
ATOM 992 C C . ILE A 1 123 ? 2.761 -0.354 -16.111 1.00 95.38 123 ILE A C 1
ATOM 994 O O . ILE A 1 123 ? 2.286 -1.491 -16.042 1.00 95.38 123 ILE A O 1
ATOM 998 N N . LEU A 1 124 ? 2.477 0.590 -15.209 1.00 95.06 124 LEU A N 1
ATOM 999 C CA . LEU A 1 124 ? 1.603 0.375 -14.057 1.00 95.06 124 LEU A CA 1
ATOM 1000 C C . LEU A 1 124 ? 0.172 0.036 -14.486 1.00 95.06 124 LEU A C 1
ATOM 1002 O O . LEU A 1 124 ? -0.409 -0.929 -13.992 1.00 95.06 124 LEU A O 1
ATOM 1006 N N . LEU A 1 125 ? -0.410 0.815 -15.399 1.00 94.94 125 LEU A N 1
ATOM 1007 C CA . LEU A 1 125 ? -1.784 0.616 -15.859 1.00 94.94 125 LEU A CA 1
ATOM 1008 C C . LEU A 1 125 ? -1.943 -0.717 -16.585 1.00 94.94 125 LEU A C 1
ATOM 1010 O O . LEU A 1 125 ? -2.928 -1.415 -16.344 1.00 94.94 125 LEU A O 1
ATOM 1014 N N . HIS A 1 126 ? -0.969 -1.096 -17.415 1.00 95.94 126 HIS A N 1
ATOM 1015 C CA . HIS A 1 126 ? -0.971 -2.390 -18.090 1.00 95.94 126 HIS A CA 1
ATOM 1016 C C . HIS A 1 126 ? -1.002 -3.547 -17.082 1.00 95.94 126 HIS A C 1
ATOM 1018 O O . HIS A 1 126 ? -1.821 -4.458 -17.204 1.00 95.94 126 HIS A O 1
ATOM 1024 N N . PHE A 1 127 ? -0.173 -3.479 -16.036 1.00 96.25 127 PHE A N 1
ATOM 1025 C CA . PHE A 1 127 ? -0.188 -4.473 -14.967 1.00 96.25 127 PHE A CA 1
ATOM 1026 C C . PHE A 1 127 ? -1.534 -4.503 -14.226 1.00 96.25 127 PHE A C 1
ATOM 1028 O O . PHE A 1 127 ? -2.144 -5.563 -14.105 1.00 96.25 127 PHE A O 1
ATOM 1035 N N . LEU A 1 128 ? -2.045 -3.349 -13.787 1.00 94.62 128 LEU A N 1
ATOM 1036 C CA . LEU A 1 128 ? -3.284 -3.251 -13.001 1.00 94.62 128 LEU A CA 1
ATOM 1037 C C . LEU A 1 128 ? -4.547 -3.688 -13.761 1.00 94.62 128 LEU A C 1
ATOM 1039 O O . LEU A 1 128 ? -5.561 -3.996 -13.137 1.00 94.62 128 LEU A O 1
ATOM 1043 N N . GLN A 1 129 ? -4.508 -3.685 -15.092 1.00 94.06 129 GLN A N 1
ATOM 1044 C CA . GLN A 1 129 ? -5.589 -4.169 -15.955 1.00 94.06 129 GLN A CA 1
ATOM 1045 C C . GLN A 1 129 ? -5.512 -5.678 -16.233 1.00 94.06 129 GLN A C 1
ATOM 1047 O O . GLN A 1 129 ? -6.422 -6.224 -16.861 1.00 94.06 129 GLN A O 1
ATOM 1052 N N . SER A 1 130 ? -4.454 -6.353 -15.778 1.00 93.88 130 SER A N 1
ATOM 1053 C CA . SER A 1 130 ? -4.283 -7.793 -15.970 1.00 93.88 130 SER A CA 1
ATOM 1054 C C . SER A 1 130 ? -5.392 -8.578 -15.258 1.00 93.88 130 SER A C 1
ATOM 1056 O O . SER A 1 130 ? -5.794 -8.204 -14.155 1.00 93.88 130 SER A O 1
ATOM 1058 N N . PRO A 1 131 ? -5.874 -9.695 -15.834 1.00 89.62 131 PRO A N 1
ATOM 1059 C CA . PRO A 1 131 ? -6.992 -10.465 -15.275 1.00 89.62 131 PRO A CA 1
ATOM 1060 C C . PRO A 1 131 ? -6.682 -11.069 -13.897 1.00 89.62 131 PRO A C 1
ATOM 1062 O O . PRO A 1 131 ? -7.594 -11.348 -13.123 1.00 89.62 131 PRO A O 1
ATOM 1065 N N . ASP A 1 132 ? -5.397 -11.246 -13.600 1.00 89.25 132 ASP A N 1
ATOM 1066 C CA . ASP A 1 132 ? -4.881 -11.801 -12.353 1.00 89.25 132 ASP A CA 1
ATOM 1067 C C . ASP A 1 132 ? -4.816 -10.789 -11.201 1.00 89.25 132 ASP A C 1
ATOM 1069 O O . ASP A 1 132 ? -4.573 -11.169 -10.053 1.00 89.25 132 ASP A O 1
ATOM 1073 N N . VAL A 1 133 ? -5.002 -9.499 -11.498 1.00 92.94 133 VAL A N 1
ATOM 1074 C CA . VAL A 1 133 ? -5.023 -8.432 -10.500 1.00 92.94 133 VAL A CA 1
ATOM 1075 C C . VAL A 1 133 ? -6.484 -8.107 -10.185 1.00 92.94 133 VAL A C 1
ATOM 1077 O O . VAL A 1 133 ? -7.247 -7.739 -11.083 1.00 92.94 133 VAL A O 1
ATOM 1080 N N . PRO A 1 134 ? -6.916 -8.212 -8.917 1.00 92.88 134 PRO A N 1
ATOM 1081 C CA . PRO A 1 134 ? -8.267 -7.836 -8.551 1.00 92.88 134 PRO A CA 1
ATOM 1082 C C . PRO A 1 134 ? -8.521 -6.368 -8.891 1.00 92.88 134 PRO A C 1
ATOM 1084 O O . PRO A 1 134 ? -7.737 -5.482 -8.541 1.00 92.88 134 PRO A O 1
ATOM 1087 N N . ARG A 1 135 ? -9.666 -6.099 -9.527 1.00 91.75 135 ARG A N 1
ATOM 1088 C CA . ARG A 1 135 ? -10.063 -4.751 -9.963 1.00 91.75 135 ARG A CA 1
ATOM 1089 C C . ARG A 1 135 ? -10.046 -3.726 -8.824 1.00 91.75 135 ARG A C 1
ATOM 1091 O O . ARG A 1 135 ? -9.819 -2.544 -9.070 1.00 91.75 135 ARG A O 1
ATOM 1098 N N . ASP A 1 136 ? -10.262 -4.176 -7.590 1.00 91.81 136 ASP A N 1
ATOM 1099 C CA . ASP A 1 136 ? -10.193 -3.358 -6.380 1.00 91.81 136 ASP A CA 1
ATOM 1100 C C . ASP A 1 136 ? -8.848 -2.622 -6.248 1.00 91.81 136 ASP A C 1
ATOM 1102 O O . ASP A 1 136 ? -8.846 -1.464 -5.841 1.00 91.81 136 ASP A O 1
ATOM 1106 N N . ILE A 1 137 ? -7.726 -3.231 -6.654 1.00 94.00 137 ILE A N 1
ATOM 1107 C CA . ILE A 1 137 ? -6.397 -2.600 -6.595 1.00 94.00 137 ILE A CA 1
ATOM 1108 C C . ILE A 1 137 ? -6.339 -1.381 -7.520 1.00 94.00 137 ILE A C 1
ATOM 1110 O O . ILE A 1 137 ? -5.975 -0.288 -7.087 1.00 94.00 137 ILE A O 1
ATOM 1114 N N . LEU A 1 138 ? -6.784 -1.534 -8.772 1.00 93.06 138 LEU A N 1
ATOM 1115 C CA . LEU A 1 138 ? -6.887 -0.424 -9.722 1.00 93.06 138 LEU A CA 1
ATOM 1116 C C . LEU A 1 138 ? -7.826 0.675 -9.201 1.00 93.06 138 LEU A C 1
ATOM 1118 O O . LEU A 1 138 ? -7.534 1.863 -9.335 1.00 93.06 138 LEU A O 1
ATOM 1122 N N . LEU A 1 139 ? -8.955 0.294 -8.595 1.00 92.19 139 LEU A N 1
ATOM 1123 C CA . LEU A 1 139 ? -9.900 1.253 -8.023 1.00 92.19 139 LEU A CA 1
ATOM 1124 C C . LEU A 1 139 ? -9.301 2.015 -6.837 1.00 92.19 139 LEU A C 1
ATOM 1126 O O . LEU A 1 139 ? -9.547 3.216 -6.726 1.00 92.19 139 LEU A O 1
ATOM 1130 N N . LEU A 1 140 ? -8.522 1.357 -5.976 1.00 92.88 140 LEU A N 1
ATOM 1131 C CA . LEU A 1 140 ? -7.820 2.010 -4.872 1.00 92.88 140 LEU A CA 1
ATOM 1132 C C . LEU A 1 140 ? -6.789 3.006 -5.401 1.00 92.88 140 LEU A C 1
ATOM 1134 O O . LEU A 1 140 ? -6.839 4.165 -4.994 1.00 92.88 140 LEU A O 1
ATOM 1138 N N . VAL A 1 141 ? -5.950 2.608 -6.363 1.00 91.31 141 VAL A N 1
ATOM 1139 C CA . VAL A 1 141 ? -4.986 3.510 -7.021 1.00 91.31 141 VAL A CA 1
ATOM 1140 C C . VAL A 1 141 ? -5.705 4.726 -7.608 1.00 91.31 141 VAL A C 1
ATOM 1142 O O . VAL A 1 141 ? -5.401 5.857 -7.242 1.00 91.31 141 VAL A O 1
ATOM 1145 N N . ASN A 1 142 ? -6.737 4.513 -8.428 1.00 90.94 142 ASN A N 1
ATOM 1146 C CA . ASN A 1 142 ? -7.461 5.597 -9.095 1.00 90.94 142 ASN A CA 1
ATOM 1147 C C . ASN A 1 142 ? -8.214 6.531 -8.129 1.00 90.94 142 ASN A C 1
ATOM 1149 O O . ASN A 1 142 ? -8.411 7.708 -8.429 1.00 90.94 142 ASN A O 1
ATOM 1153 N N . ARG A 1 143 ? -8.701 6.027 -6.986 1.00 87.75 143 ARG A N 1
ATOM 1154 C CA . ARG A 1 143 ? -9.493 6.824 -6.033 1.00 87.75 143 ARG A CA 1
ATOM 1155 C C . ARG A 1 143 ? -8.632 7.538 -5.002 1.00 87.75 143 ARG A C 1
ATOM 1157 O O . ARG A 1 143 ? -8.978 8.666 -4.649 1.00 87.75 143 ARG A O 1
ATOM 1164 N N . ARG A 1 144 ? -7.574 6.888 -4.518 1.00 87.50 144 ARG A N 1
ATOM 1165 C CA . ARG A 1 144 ? -6.815 7.297 -3.330 1.00 87.50 144 ARG A CA 1
ATOM 1166 C C . ARG A 1 144 ? -5.451 7.901 -3.639 1.00 87.50 144 ARG A C 1
ATOM 1168 O O . ARG A 1 144 ? -4.923 8.622 -2.801 1.00 87.50 144 ARG A O 1
ATOM 1175 N N . LEU A 1 145 ? -4.899 7.642 -4.819 1.00 85.75 145 LEU A N 1
ATOM 1176 C CA . LEU A 1 145 ? -3.611 8.197 -5.216 1.00 85.75 145 LEU A CA 1
ATOM 1177 C C . LEU A 1 145 ? -3.813 9.334 -6.213 1.00 85.75 145 LEU A C 1
ATOM 1179 O O . LEU A 1 145 ? -4.701 9.282 -7.066 1.00 85.75 145 LEU A O 1
ATOM 1183 N N . ASP A 1 146 ? -2.988 10.366 -6.079 1.00 86.88 146 ASP A N 1
ATOM 1184 C CA . ASP A 1 146 ? -2.869 11.447 -7.050 1.00 86.88 146 ASP A CA 1
ATOM 1185 C C . ASP A 1 146 ? -1.619 11.207 -7.901 1.00 86.88 146 ASP A C 1
ATOM 1187 O O . ASP A 1 146 ? -0.527 11.725 -7.641 1.00 86.88 146 ASP A O 1
ATOM 1191 N N . VAL A 1 147 ? -1.781 10.301 -8.865 1.00 79.31 147 VAL A N 1
ATOM 1192 C CA . VAL A 1 147 ? -0.724 9.892 -9.788 1.00 79.31 147 VAL A CA 1
ATOM 1193 C C . VAL A 1 147 ? -0.614 10.944 -10.887 1.00 79.31 147 VAL A C 1
ATOM 1195 O O . VAL A 1 147 ? -1.541 11.104 -11.681 1.00 79.31 147 VAL A O 1
ATOM 1198 N N . HIS A 1 148 ? 0.505 11.662 -10.920 1.00 79.19 148 HIS A N 1
ATOM 1199 C CA . HIS A 1 148 ? 0.739 12.763 -11.853 1.00 79.19 148 HIS A CA 1
ATOM 1200 C C . HIS A 1 148 ? 2.066 12.589 -12.593 1.00 79.19 148 HIS A C 1
ATOM 1202 O O . HIS A 1 148 ? 3.021 12.032 -12.044 1.00 79.19 148 HIS A O 1
ATOM 1208 N N . VAL A 1 149 ? 2.073 13.068 -13.841 1.00 73.81 149 VAL A N 1
ATOM 1209 C CA . VAL A 1 149 ? 3.205 13.044 -14.779 1.00 73.81 149 VAL A CA 1
ATOM 1210 C C . VAL A 1 149 ? 3.900 14.392 -14.823 1.00 73.81 149 VAL A C 1
ATOM 1212 O O . VAL A 1 149 ? 3.172 15.411 -14.844 1.00 73.81 149 VAL A O 1
#